Protein AF-A0A0C3JE83-F1 (afdb_monomer_lite)

Secondary structure (DSSP, 8-state):
-TTPPPPPPPP-TTTTS--TTSTTS--TTTSTT--SPPPHHHH-HHHHHHHHHHHHHHHHHHHHHHHHHHHHHHHHHHHHHHHHHHHHHHHHHHHHHHHHHHT-

Organism: NCBI:txid870435

Radius of gyration: 33.71 Å; chains: 1; bounding box: 67×28×86 Å

Structure (mmCIF, N/CA/C/O backbone):
data_AF-A0A0C3JE83-F1
#
_entry.id   AF-A0A0C3JE83-F1
#
loop_
_atom_site.group_PDB
_atom_site.id
_atom_site.type_symbol
_atom_site.label_atom_id
_atom_site.label_alt_id
_atom_site.label_comp_id
_atom_site.label_asym_id
_atom_site.label_entity_id
_atom_site.label_seq_id
_atom_site.pdbx_PDB_ins_code
_atom_site.Cartn_x
_atom_site.Cartn_y
_atom_site.Cartn_z
_atom_site.occupancy
_atom_site.B_iso_or_equiv
_atom_site.auth_seq_id
_atom_site.auth_comp_id
_atom_site.auth_asym_id
_atom_site.auth_atom_id
_atom_site.pdbx_PDB_model_num
ATOM 1 N N . PRO A 1 1 ? 13.609 14.677 -23.057 1.00 56.22 1 PRO A N 1
ATOM 2 C CA . PRO A 1 1 ? 14.831 13.913 -22.704 1.00 56.22 1 PRO A CA 1
ATOM 3 C C . PRO A 1 1 ? 15.788 13.946 -23.896 1.00 56.22 1 PRO A C 1
ATOM 5 O O . PRO A 1 1 ? 15.345 14.317 -24.981 1.00 56.22 1 PRO A O 1
ATOM 8 N N . GLN A 1 2 ? 17.064 13.597 -23.723 1.00 62.75 2 GLN A N 1
ATOM 9 C CA . GLN A 1 2 ? 17.964 13.453 -24.871 1.00 62.75 2 GLN A CA 1
ATOM 10 C C . GLN A 1 2 ? 17.368 12.419 -25.844 1.00 62.75 2 GLN A C 1
ATOM 12 O O . GLN A 1 2 ? 17.030 11.319 -25.418 1.00 62.75 2 GLN A O 1
ATOM 17 N N . GLY A 1 3 ? 17.153 12.812 -27.105 1.00 66.50 3 GLY A N 1
ATOM 18 C CA . GLY A 1 3 ? 16.511 11.978 -28.133 1.00 66.50 3 GLY A CA 1
ATOM 19 C C . GLY A 1 3 ? 14.980 12.069 -28.227 1.00 66.50 3 GLY A C 1
ATOM 20 O O . GLY A 1 3 ? 14.400 11.396 -29.066 1.00 66.50 3 GLY A O 1
ATOM 21 N N . ALA A 1 4 ? 14.309 12.890 -27.409 1.00 71.75 4 ALA A N 1
ATOM 22 C CA . ALA A 1 4 ? 12.865 13.097 -27.548 1.00 71.75 4 ALA A CA 1
ATOM 23 C C . ALA A 1 4 ? 12.548 14.031 -28.723 1.00 71.75 4 ALA A C 1
ATOM 25 O O . ALA A 1 4 ? 13.031 15.165 -28.753 1.00 71.75 4 ALA A O 1
ATOM 26 N N . ILE A 1 5 ? 11.696 13.569 -29.636 1.00 77.50 5 ILE A N 1
ATOM 27 C CA . ILE A 1 5 ? 11.161 14.348 -30.755 1.00 77.50 5 ILE A CA 1
ATOM 28 C C . ILE A 1 5 ? 9.754 14.813 -30.368 1.00 77.50 5 ILE A C 1
ATOM 30 O O . ILE A 1 5 ? 8.969 14.049 -29.809 1.00 77.50 5 ILE A O 1
ATOM 34 N N . ALA A 1 6 ? 9.453 16.090 -30.597 1.00 82.38 6 ALA A N 1
ATOM 35 C CA . ALA A 1 6 ? 8.121 16.621 -30.331 1.00 82.38 6 ALA A CA 1
ATOM 36 C C . ALA A 1 6 ? 7.126 16.107 -31.395 1.00 82.38 6 ALA A C 1
ATOM 38 O O . ALA A 1 6 ? 7.459 16.178 -32.580 1.00 82.38 6 ALA A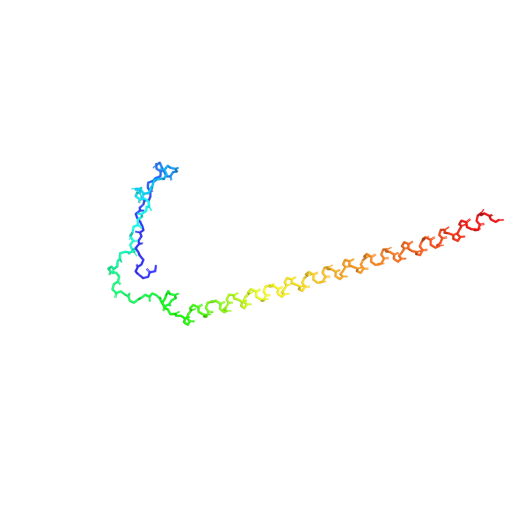 O 1
ATOM 39 N N . PRO A 1 7 ? 5.920 15.642 -31.009 1.00 80.56 7 PRO A N 1
ATOM 40 C CA . PRO A 1 7 ? 4.875 15.274 -31.965 1.00 80.56 7 PRO A CA 1
ATOM 41 C C . PRO A 1 7 ? 4.411 16.472 -32.802 1.00 80.56 7 PRO A C 1
ATOM 43 O O . PRO A 1 7 ? 4.547 17.627 -32.377 1.00 80.56 7 PRO A O 1
ATOM 46 N N . ILE A 1 8 ? 3.802 16.209 -33.959 1.00 84.12 8 ILE A N 1
ATOM 47 C CA . ILE A 1 8 ? 3.146 17.253 -34.753 1.00 84.12 8 ILE A CA 1
ATOM 48 C C . ILE A 1 8 ? 1.907 17.745 -33.999 1.00 84.12 8 ILE A C 1
ATOM 50 O O . ILE A 1 8 ? 1.204 16.997 -33.317 1.00 84.12 8 ILE A O 1
ATOM 54 N N . LEU A 1 9 ? 1.640 19.044 -34.125 1.00 85.31 9 LEU A N 1
ATOM 55 C CA . LEU A 1 9 ? 0.498 19.686 -33.494 1.00 85.31 9 LEU A CA 1
ATOM 56 C C . LEU A 1 9 ? -0.820 19.069 -33.993 1.00 85.31 9 LEU A C 1
ATOM 58 O O . LEU A 1 9 ? -1.124 19.122 -35.182 1.00 85.31 9 LEU A O 1
ATOM 62 N N . ILE A 1 10 ? -1.623 18.540 -33.070 1.00 82.19 10 ILE A N 1
ATOM 63 C CA . ILE A 1 10 ? -2.927 17.951 -33.386 1.00 82.19 10 ILE A CA 1
ATOM 64 C C . ILE A 1 10 ? -3.913 19.045 -33.812 1.00 82.19 10 ILE A C 1
ATOM 66 O O . ILE A 1 10 ? -4.118 20.034 -33.095 1.00 82.19 10 ILE A O 1
ATOM 70 N N . GLN A 1 11 ? -4.561 18.847 -34.960 1.00 82.00 11 GLN A N 1
ATOM 71 C CA . GLN A 1 11 ? -5.667 19.695 -35.391 1.00 82.00 11 GLN A CA 1
ATOM 72 C C . GLN A 1 11 ? -6.886 19.465 -34.490 1.00 82.00 11 GLN A C 1
ATOM 74 O O . GLN A 1 11 ? -7.260 18.339 -34.176 1.00 82.00 11 GLN A O 1
ATOM 79 N N . ARG A 1 12 ? -7.492 20.556 -34.013 1.00 80.75 12 ARG A N 1
ATOM 80 C CA . ARG A 1 12 ? -8.614 20.491 -33.058 1.00 80.75 12 ARG A CA 1
ATOM 81 C C . ARG A 1 12 ? -9.960 20.273 -33.742 1.00 80.75 12 ARG A C 1
ATOM 83 O O . ARG A 1 12 ? -10.906 19.814 -33.103 1.00 80.75 12 ARG A O 1
ATOM 90 N N . ASP A 1 13 ? -10.043 20.615 -35.021 1.00 81.44 13 ASP A N 1
ATOM 91 C CA . ASP A 1 13 ? -11.246 20.445 -35.819 1.00 81.44 13 ASP A CA 1
ATOM 92 C C . ASP A 1 13 ? -11.458 18.956 -36.090 1.00 81.44 13 ASP A C 1
ATOM 94 O O . ASP A 1 13 ? -10.578 18.282 -36.606 1.00 81.44 13 ASP A O 1
ATOM 98 N N . GLY A 1 14 ? -12.616 18.419 -35.701 1.00 75.50 14 GLY A N 1
ATOM 99 C CA . GLY A 1 14 ? -12.918 17.003 -35.931 1.00 75.50 14 GLY A CA 1
ATOM 100 C C . GLY A 1 14 ? -12.223 16.015 -34.988 1.00 75.50 14 GLY A C 1
ATOM 101 O O . GLY A 1 14 ? -12.467 14.829 -35.134 1.00 75.50 14 GLY A O 1
ATOM 102 N N . LEU A 1 15 ? -11.487 16.466 -33.961 1.00 76.00 15 LEU A N 1
ATOM 103 C CA . LEU A 1 15 ? -10.764 15.606 -33.000 1.00 76.00 15 LEU A CA 1
ATOM 104 C C . LEU A 1 15 ? -11.627 14.514 -32.332 1.00 76.00 15 LEU A C 1
ATOM 106 O O . LEU A 1 15 ? -11.124 13.488 -31.898 1.00 76.00 15 LEU A O 1
ATOM 110 N N . PHE A 1 16 ? -12.939 14.729 -32.224 1.00 78.75 16 PHE A N 1
ATOM 111 C CA . PHE A 1 16 ? -13.877 13.756 -31.649 1.00 78.75 16 PHE A CA 1
ATOM 112 C C . PHE A 1 16 ? -14.579 12.876 -32.695 1.00 78.75 16 PHE A C 1
ATOM 114 O O . PHE A 1 16 ? -15.455 12.087 -32.345 1.00 78.75 16 PHE A O 1
ATOM 121 N N . LYS A 1 17 ? -14.224 13.021 -33.973 1.00 81.31 17 LYS A N 1
ATOM 122 C CA .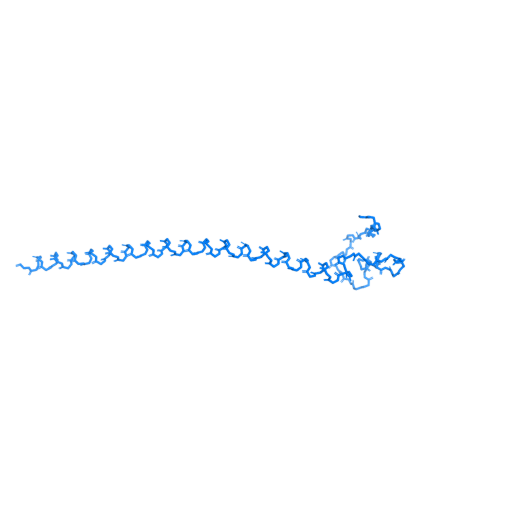 LYS A 1 17 ? -14.665 12.192 -35.103 1.00 81.31 17 LYS A CA 1
ATOM 123 C C . LYS A 1 17 ? -13.504 11.319 -35.588 1.00 81.31 17 LYS A C 1
ATOM 125 O O . LYS A 1 17 ? -13.264 11.239 -36.782 1.00 81.31 17 LYS A O 1
ATOM 130 N N . LEU A 1 18 ? -12.797 10.739 -34.625 1.00 75.81 18 LEU A N 1
ATOM 131 C CA . LEU A 1 18 ? -11.541 10.033 -34.821 1.00 75.81 18 LEU A CA 1
ATOM 132 C C . LEU A 1 18 ? -11.714 8.818 -35.744 1.00 75.81 18 LEU A C 1
ATOM 134 O O . LEU A 1 18 ? -12.512 7.929 -35.429 1.00 75.81 18 LEU A O 1
ATOM 138 N N . ASP A 1 19 ? -10.948 8.775 -36.827 1.00 80.19 19 ASP A N 1
ATOM 139 C CA . ASP A 1 19 ? -10.748 7.608 -37.688 1.00 80.19 19 ASP A CA 1
ATOM 140 C C . ASP A 1 19 ? -9.337 7.020 -37.484 1.00 80.19 19 ASP A C 1
ATOM 142 O O . ASP A 1 19 ? -8.452 7.647 -36.895 1.00 80.19 19 ASP A O 1
ATOM 146 N N . VAL A 1 20 ? -9.119 5.782 -37.928 1.00 76.75 20 VAL A N 1
ATOM 147 C CA . VAL A 1 20 ? -7.805 5.11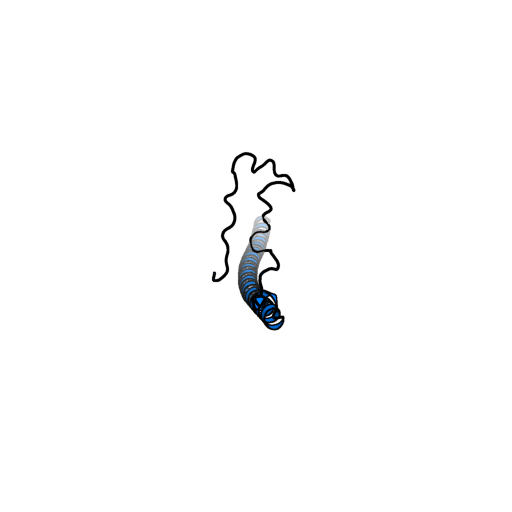4 -37.877 1.00 76.75 20 VAL A CA 1
ATOM 148 C C . VAL A 1 20 ? -6.798 5.726 -38.852 1.00 76.75 20 VAL A C 1
ATOM 150 O O . VAL A 1 20 ? -5.600 5.631 -38.612 1.00 76.75 20 VAL A O 1
ATOM 153 N N . ASP A 1 21 ? -7.288 6.389 -39.898 1.00 79.06 21 ASP A N 1
ATOM 154 C CA . ASP A 1 21 ? -6.476 7.081 -40.902 1.00 79.06 21 ASP A CA 1
ATOM 155 C C . ASP A 1 21 ? -6.176 8.549 -40.522 1.00 79.06 21 ASP A C 1
ATOM 157 O O . ASP A 1 21 ? -5.533 9.263 -41.291 1.00 79.06 21 ASP A O 1
ATOM 161 N N . ASP A 1 22 ? -6.640 9.028 -39.359 1.00 80.06 22 ASP A N 1
ATOM 162 C CA . ASP A 1 22 ? -6.414 10.412 -38.934 1.00 80.06 22 ASP A CA 1
ATOM 163 C C . ASP A 1 22 ? -4.957 10.663 -38.510 1.00 80.06 22 ASP A C 1
ATOM 165 O O . ASP A 1 22 ? -4.362 9.893 -37.752 1.00 80.06 22 ASP A O 1
ATOM 169 N N . ASP A 1 23 ? -4.438 11.844 -38.869 1.00 73.94 23 ASP A N 1
ATOM 170 C CA . ASP A 1 23 ? -3.076 12.345 -38.588 1.00 73.94 23 ASP A CA 1
ATOM 171 C C . ASP A 1 23 ? -2.702 12.440 -37.091 1.00 73.94 23 ASP A C 1
ATOM 173 O O . ASP A 1 23 ? -1.623 12.914 -36.729 1.00 73.94 23 ASP A O 1
ATOM 177 N N . ILE A 1 24 ? -3.600 12.054 -36.188 1.00 76.12 24 ILE A N 1
ATOM 178 C CA . ILE A 1 24 ? -3.336 11.929 -34.752 1.00 76.12 24 ILE A CA 1
ATOM 179 C C . ILE A 1 24 ? -2.570 10.643 -34.407 1.00 76.12 24 ILE A C 1
ATOM 181 O O . ILE A 1 24 ? -1.907 10.596 -33.368 1.00 76.12 24 ILE A O 1
ATOM 185 N N . TRP A 1 25 ? -2.627 9.626 -35.272 1.00 81.25 25 TRP A N 1
ATOM 186 C CA . TRP A 1 25 ? -1.874 8.379 -35.155 1.00 81.25 25 TRP A CA 1
ATOM 187 C C . TRP A 1 25 ? -0.494 8.548 -35.799 1.00 81.25 25 TRP A C 1
ATOM 189 O O . TRP A 1 25 ? -0.244 8.117 -36.918 1.00 81.25 25 TRP A O 1
ATOM 199 N N . GLN A 1 26 ? 0.398 9.254 -35.104 1.00 75.69 26 GLN A N 1
ATOM 200 C CA . GLN A 1 26 ? 1.734 9.575 -35.610 1.00 75.69 26 GLN A CA 1
ATOM 201 C C . GLN A 1 26 ? 2.769 8.549 -35.151 1.00 75.69 26 GLN A C 1
ATOM 203 O O . GLN A 1 26 ? 2.958 8.359 -33.950 1.00 75.69 26 GLN A O 1
ATOM 208 N N . ASP A 1 27 ? 3.530 8.006 -36.102 1.00 71.50 27 ASP A N 1
ATOM 209 C CA . ASP A 1 27 ? 4.680 7.126 -35.845 1.00 71.50 27 ASP A CA 1
ATOM 210 C C . ASP A 1 27 ? 5.981 7.895 -35.532 1.00 71.50 27 ASP A C 1
ATOM 212 O O . ASP A 1 27 ? 7.081 7.343 -35.535 1.00 71.50 27 ASP A O 1
ATOM 216 N N . ILE A 1 28 ? 5.882 9.196 -35.244 1.00 72.31 28 ILE A N 1
ATOM 217 C CA . ILE A 1 28 ? 7.039 10.072 -35.031 1.00 72.31 28 ILE A CA 1
ATOM 218 C C . ILE A 1 28 ? 7.824 9.612 -33.805 1.00 72.31 28 ILE A C 1
ATOM 220 O O . ILE A 1 28 ? 7.326 9.629 -32.678 1.00 72.31 28 ILE A O 1
ATOM 224 N N . GLY A 1 29 ? 9.086 9.243 -34.026 1.00 67.06 29 GLY A N 1
ATOM 225 C CA . GLY A 1 29 ? 9.955 8.696 -32.983 1.00 67.06 29 GLY A CA 1
ATOM 226 C C . GLY A 1 29 ? 9.699 7.221 -32.648 1.00 67.06 29 GLY A C 1
ATOM 227 O O . GLY A 1 29 ? 10.310 6.722 -31.704 1.00 67.06 29 GLY A O 1
ATOM 228 N N . LEU A 1 30 ? 8.827 6.539 -33.403 1.00 67.56 30 LEU A N 1
ATOM 229 C CA . LEU A 1 30 ? 8.663 5.077 -33.419 1.00 67.56 30 LEU A CA 1
ATOM 230 C C . LEU A 1 30 ? 9.387 4.417 -34.606 1.00 67.56 30 LEU A C 1
ATOM 232 O O . LEU A 1 30 ? 9.393 3.194 -34.720 1.00 67.56 30 LEU A O 1
ATOM 236 N N . GLU A 1 31 ? 9.992 5.218 -35.483 1.00 70.75 31 GLU A N 1
ATOM 237 C CA . GLU A 1 31 ? 10.828 4.766 -36.595 1.00 70.75 31 GLU A CA 1
ATOM 238 C C . GLU A 1 31 ? 12.040 3.970 -36.072 1.00 70.75 31 GLU A C 1
ATOM 240 O O . GLU A 1 31 ? 12.745 4.404 -35.156 1.00 70.75 31 GLU A O 1
ATOM 245 N N . ASP A 1 32 ? 12.314 2.813 -36.686 1.00 60.22 32 ASP A N 1
ATOM 246 C CA . ASP A 1 32 ? 13.409 1.890 -36.319 1.00 60.22 32 ASP A CA 1
ATOM 247 C C . ASP A 1 32 ? 14.814 2.463 -36.632 1.00 60.22 32 ASP A C 1
ATOM 249 O O . ASP A 1 32 ? 15.845 1.836 -36.392 1.00 60.22 32 ASP A O 1
ATOM 253 N N . ASP A 1 33 ? 14.868 3.705 -37.126 1.00 59.84 33 ASP A N 1
ATOM 254 C CA . ASP A 1 33 ? 16.081 4.487 -37.382 1.00 59.84 33 ASP A CA 1
ATOM 255 C C . ASP A 1 33 ? 16.813 4.885 -36.084 1.00 59.84 33 ASP A C 1
ATOM 257 O O . ASP A 1 33 ? 17.896 5.484 -36.111 1.00 59.84 33 ASP A O 1
ATOM 261 N N . PHE A 1 34 ? 16.258 4.536 -34.919 1.00 59.06 34 PHE A N 1
ATOM 262 C CA . PHE A 1 34 ? 16.929 4.646 -33.632 1.00 59.06 34 PHE A CA 1
ATOM 263 C C . PHE A 1 34 ? 18.067 3.612 -33.530 1.00 59.06 34 PHE A C 1
ATOM 265 O O . PHE A 1 34 ? 17.949 2.559 -32.914 1.00 59.06 34 PHE A O 1
ATOM 272 N N . VAL A 1 35 ? 19.249 3.958 -34.053 1.00 56.62 35 VAL A N 1
ATOM 273 C CA . VAL A 1 35 ? 20.513 3.186 -33.928 1.00 56.62 35 VAL A CA 1
ATOM 274 C C . VAL A 1 35 ? 21.045 3.139 -32.471 1.00 56.62 35 VAL A C 1
ATOM 276 O O . VAL A 1 35 ? 22.199 2.801 -32.207 1.00 56.62 35 VAL A O 1
ATOM 279 N N . GLY A 1 36 ? 20.231 3.528 -31.488 1.00 65.88 36 GLY A N 1
ATOM 280 C CA . GLY A 1 36 ? 20.577 3.539 -30.072 1.00 65.88 36 GLY A CA 1
ATOM 281 C C . GLY A 1 36 ? 20.133 2.256 -29.379 1.00 65.88 36 GLY A C 1
ATOM 282 O O . GLY A 1 36 ? 19.027 1.776 -29.602 1.00 65.88 36 GLY A O 1
ATOM 283 N N . PHE A 1 37 ? 20.973 1.723 -28.488 1.00 67.38 37 PHE A N 1
ATOM 284 C CA . PHE A 1 37 ? 20.552 0.655 -27.581 1.00 67.38 37 PHE A CA 1
ATOM 285 C C . PHE A 1 37 ? 19.259 1.065 -26.854 1.00 67.38 37 PHE A C 1
ATOM 287 O O . PHE A 1 37 ? 19.160 2.218 -26.414 1.00 67.38 37 PHE A O 1
ATOM 294 N N . PRO A 1 38 ? 18.284 0.152 -26.704 1.00 71.75 38 PRO A N 1
ATOM 295 C CA . PRO A 1 38 ? 17.045 0.453 -26.000 1.00 71.75 38 PRO A CA 1
ATOM 296 C C . PRO A 1 38 ? 17.340 0.971 -24.589 1.00 71.75 38 PRO A C 1
ATOM 298 O O . PRO A 1 38 ? 18.319 0.571 -23.951 1.00 71.75 38 PRO A O 1
ATOM 301 N N . LEU A 1 39 ? 16.488 1.879 -24.096 1.00 77.00 39 LEU A N 1
ATOM 302 C CA . LEU A 1 39 ? 16.616 2.401 -22.735 1.00 77.00 39 LEU A CA 1
ATOM 303 C C . LEU A 1 39 ? 16.663 1.229 -21.746 1.00 77.00 39 LEU A C 1
ATOM 305 O O . LEU A 1 39 ? 15.927 0.258 -21.883 1.00 77.00 39 LEU A O 1
ATOM 309 N N . VAL A 1 40 ? 17.516 1.321 -20.726 1.00 79.44 40 VAL A N 1
ATOM 310 C CA . VAL A 1 40 ? 17.782 0.192 -19.815 1.00 79.44 40 VAL A CA 1
ATOM 311 C C . VAL A 1 40 ? 16.504 -0.300 -19.124 1.00 79.44 40 VAL A C 1
ATOM 313 O O . VAL A 1 40 ? 16.313 -1.496 -18.963 1.00 79.44 40 VAL A O 1
ATOM 316 N N . TRP A 1 41 ? 15.579 0.602 -18.785 1.00 81.38 41 TRP A N 1
ATOM 317 C CA . TRP A 1 41 ? 14.287 0.226 -18.200 1.00 81.38 41 TRP A CA 1
ATOM 318 C C . TRP A 1 41 ? 13.343 -0.502 -19.161 1.00 81.38 41 TRP A C 1
ATOM 320 O O . TRP A 1 41 ? 12.341 -1.010 -18.684 1.00 81.38 41 TRP A O 1
ATOM 330 N N . LEU A 1 42 ? 13.628 -0.500 -20.468 1.00 79.19 42 LEU A N 1
ATOM 331 C CA . LEU A 1 42 ? 12.845 -1.153 -21.520 1.00 79.19 42 LEU A CA 1
ATOM 332 C C . LEU A 1 42 ? 13.433 -2.519 -21.914 1.00 79.19 42 LEU A C 1
ATOM 334 O O . LEU A 1 42 ? 12.706 -3.383 -22.395 1.00 79.19 42 LEU A O 1
ATOM 338 N N . ALA A 1 43 ? 14.744 -2.712 -21.742 1.00 80.75 43 ALA A N 1
ATOM 339 C CA . ALA A 1 43 ? 15.455 -3.884 -22.260 1.00 80.75 43 ALA A CA 1
ATOM 340 C C . ALA A 1 43 ? 16.229 -4.702 -21.216 1.00 80.75 43 ALA A C 1
ATOM 342 O O . ALA A 1 43 ? 16.614 -5.833 -21.510 1.00 80.75 43 ALA A O 1
ATOM 343 N N . ASP A 1 44 ? 16.476 -4.171 -20.016 1.00 89.94 44 ASP A N 1
ATOM 344 C CA . ASP A 1 44 ? 17.163 -4.904 -18.951 1.00 89.94 44 ASP A CA 1
ATOM 345 C C . ASP A 1 44 ? 16.152 -5.564 -18.006 1.00 89.94 44 ASP A C 1
ATOM 347 O O . ASP A 1 44 ? 15.487 -4.916 -17.192 1.00 89.94 44 ASP A O 1
ATOM 351 N N . GLU A 1 45 ? 16.094 -6.893 -18.064 1.00 94.31 45 GLU A N 1
ATOM 352 C CA . GLU A 1 45 ? 15.224 -7.700 -17.211 1.00 94.31 45 GLU A CA 1
ATOM 353 C C . GLU A 1 45 ? 15.509 -7.503 -15.715 1.00 94.31 45 GLU A C 1
ATOM 355 O O . GLU A 1 45 ? 14.600 -7.554 -14.886 1.00 94.31 45 GLU A O 1
ATOM 360 N N . ARG A 1 46 ? 16.757 -7.210 -15.331 1.00 95.00 46 ARG A N 1
ATOM 361 C CA . ARG A 1 46 ? 17.093 -6.914 -13.931 1.00 95.00 46 ARG A CA 1
ATOM 362 C C . ARG A 1 46 ? 16.466 -5.603 -13.484 1.00 95.00 46 ARG A C 1
ATOM 364 O O . ARG A 1 46 ? 16.036 -5.502 -12.336 1.00 95.00 46 ARG A O 1
ATOM 371 N N . VAL A 1 47 ? 16.386 -4.617 -14.377 1.00 93.75 47 VAL A N 1
ATOM 372 C CA . VAL A 1 47 ? 15.707 -3.351 -14.091 1.00 93.75 47 VAL A CA 1
ATOM 373 C C . VAL A 1 47 ? 14.200 -3.566 -13.983 1.00 93.75 47 VAL A C 1
ATOM 375 O O . VAL A 1 47 ? 13.604 -3.076 -13.024 1.00 93.75 47 VAL A O 1
ATOM 378 N N . HIS A 1 48 ? 13.589 -4.367 -14.860 1.00 93.38 48 HIS A N 1
ATOM 379 C CA . HIS A 1 48 ? 12.173 -4.741 -14.733 1.00 93.38 48 HIS A CA 1
ATOM 380 C C . HIS A 1 48 ? 11.868 -5.419 -13.393 1.00 93.38 48 HIS A C 1
ATOM 382 O O . HIS A 1 48 ? 10.933 -5.027 -12.686 1.00 93.38 48 HIS A O 1
ATOM 388 N N . LEU A 1 49 ? 12.676 -6.416 -13.020 1.00 96.44 49 LEU A N 1
ATOM 389 C CA . LEU A 1 49 ? 12.543 -7.127 -11.751 1.00 96.44 49 LEU A CA 1
ATOM 390 C C . LEU A 1 49 ? 12.727 -6.179 -10.564 1.00 96.44 49 LEU A C 1
ATOM 392 O O . LEU A 1 49 ? 11.946 -6.236 -9.614 1.00 96.44 49 LEU A O 1
ATOM 396 N N . GLY A 1 50 ? 13.704 -5.272 -10.631 1.00 97.12 50 GLY A N 1
ATOM 397 C CA . GLY A 1 50 ? 13.936 -4.256 -9.606 1.00 97.12 50 GLY A CA 1
ATOM 398 C C . GLY A 1 50 ? 12.738 -3.323 -9.423 1.00 97.12 50 GLY A C 1
ATOM 399 O O . GLY A 1 50 ? 12.284 -3.129 -8.295 1.00 97.12 50 GLY A O 1
ATOM 400 N N . ILE A 1 51 ? 12.178 -2.803 -10.521 1.00 95.94 51 ILE A N 1
ATOM 401 C CA . ILE A 1 51 ? 10.981 -1.946 -10.495 1.00 95.94 51 ILE A CA 1
ATOM 402 C C . ILE A 1 51 ? 9.803 -2.701 -9.876 1.00 95.94 51 ILE A C 1
ATOM 404 O O . ILE A 1 51 ? 9.165 -2.190 -8.956 1.00 95.94 51 ILE A O 1
ATOM 408 N N . ARG A 1 52 ? 9.535 -3.932 -10.332 1.00 96.69 52 ARG A N 1
ATOM 409 C CA . ARG A 1 52 ? 8.438 -4.754 -9.803 1.00 96.69 52 ARG A CA 1
ATOM 410 C C . ARG A 1 52 ? 8.604 -5.014 -8.307 1.00 96.69 52 ARG A C 1
ATOM 412 O O . ARG A 1 52 ? 7.656 -4.809 -7.557 1.00 96.69 52 ARG A O 1
ATOM 419 N N . SER A 1 53 ? 9.810 -5.385 -7.882 1.00 98.00 53 SER A N 1
ATOM 420 C CA . SER A 1 53 ? 10.125 -5.666 -6.476 1.00 98.00 53 SER A CA 1
ATOM 421 C C . SER A 1 53 ? 9.928 -4.432 -5.593 1.00 98.00 53 SER A C 1
ATOM 423 O O . SER A 1 53 ? 9.362 -4.529 -4.506 1.00 98.00 53 SER A O 1
ATOM 425 N N . LEU A 1 54 ? 10.353 -3.254 -6.063 1.00 98.31 54 LEU A N 1
ATOM 426 C CA . LEU A 1 54 ? 10.172 -1.998 -5.333 1.00 98.31 54 LEU A CA 1
ATOM 427 C C . LEU A 1 54 ? 8.690 -1.627 -5.198 1.00 98.31 54 LEU A C 1
ATOM 429 O O . LEU A 1 54 ? 8.257 -1.216 -4.122 1.00 98.31 54 LEU A O 1
ATOM 433 N N . LEU A 1 55 ? 7.914 -1.770 -6.275 1.00 98.31 55 LEU A N 1
ATOM 434 C CA . LEU A 1 55 ? 6.476 -1.496 -6.262 1.00 98.31 55 LEU A CA 1
ATOM 435 C C . LEU A 1 55 ? 5.723 -2.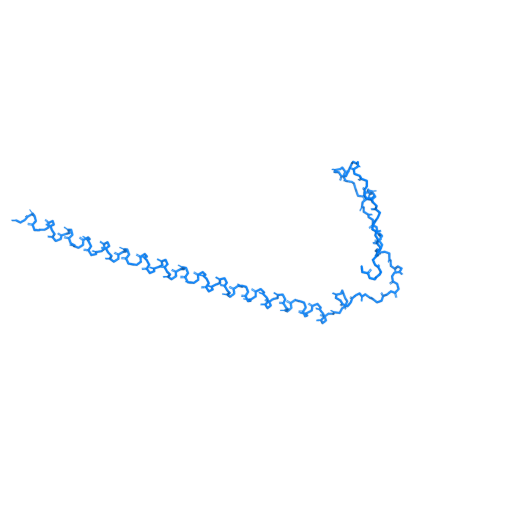462 -5.343 1.00 98.31 55 LEU A C 1
ATOM 437 O O . LEU A 1 55 ? 4.840 -2.036 -4.601 1.00 98.31 55 LEU A O 1
ATOM 441 N N . GLU A 1 56 ? 6.091 -3.742 -5.356 1.00 98.62 56 GLU A N 1
ATOM 442 C CA . GLU A 1 56 ? 5.507 -4.751 -4.475 1.00 98.62 56 GLU A CA 1
ATOM 443 C C . GLU A 1 56 ? 5.809 -4.452 -3.005 1.00 98.62 56 GLU A C 1
ATOM 445 O O . GLU A 1 56 ? 4.885 -4.408 -2.195 1.00 98.62 56 GLU A O 1
ATOM 450 N N . LEU A 1 57 ? 7.060 -4.114 -2.674 1.00 98.62 57 LEU A N 1
ATOM 451 C CA . LEU A 1 57 ? 7.431 -3.681 -1.326 1.00 98.62 57 LEU A CA 1
ATOM 452 C C . LEU A 1 57 ? 6.605 -2.469 -0.873 1.00 98.62 57 LEU A C 1
ATOM 454 O O . LEU A 1 57 ? 6.044 -2.475 0.221 1.00 98.62 57 LEU A O 1
ATOM 458 N N . LYS A 1 58 ? 6.488 -1.441 -1.722 1.00 98.69 58 LYS A N 1
ATOM 459 C CA . LYS A 1 58 ? 5.708 -0.231 -1.411 1.00 98.69 58 LYS A CA 1
ATOM 460 C C . LYS A 1 58 ? 4.234 -0.542 -1.174 1.00 98.69 58 LYS A C 1
ATOM 462 O O . LYS A 1 58 ? 3.638 0.001 -0.246 1.00 98.69 58 LYS A O 1
ATOM 467 N N . ARG A 1 59 ? 3.663 -1.444 -1.972 1.00 98.62 59 ARG A N 1
ATOM 468 C CA . ARG A 1 59 ? 2.288 -1.914 -1.801 1.00 98.62 59 ARG A CA 1
ATOM 469 C C . ARG A 1 59 ? 2.112 -2.685 -0.492 1.0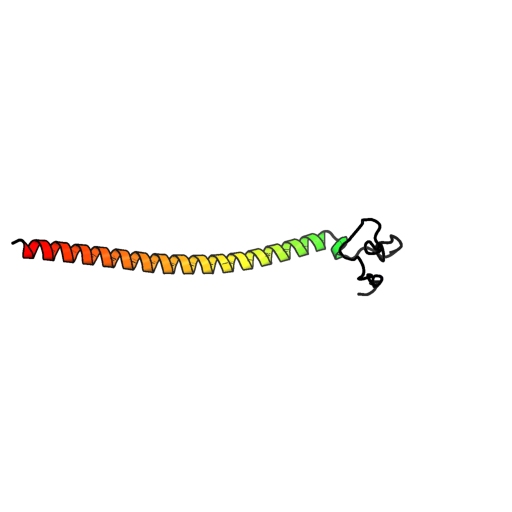0 98.62 59 ARG A C 1
ATOM 471 O O . ARG A 1 59 ? 1.116 -2.478 0.190 1.00 98.62 59 ARG A O 1
ATOM 478 N N . CYS A 1 60 ? 3.068 -3.533 -0.118 1.00 98.75 60 CYS A N 1
ATOM 479 C CA . CYS A 1 60 ? 3.046 -4.231 1.168 1.00 98.75 60 CYS A CA 1
ATOM 480 C C . CYS A 1 60 ? 3.088 -3.251 2.351 1.00 98.75 60 CYS A C 1
ATOM 482 O O . CYS A 1 60 ? 2.290 -3.391 3.273 1.00 98.75 60 CYS A O 1
ATOM 484 N N . GLU A 1 61 ? 3.955 -2.232 2.307 1.00 98.69 61 GLU A N 1
ATOM 485 C CA . GLU A 1 61 ? 4.026 -1.180 3.338 1.00 98.69 61 GLU A CA 1
ATOM 486 C C . GLU A 1 61 ? 2.711 -0.387 3.457 1.00 98.69 61 GLU A C 1
ATOM 488 O O . GLU A 1 61 ? 2.307 0.031 4.546 1.00 98.69 61 GLU A O 1
ATOM 493 N N . GLU A 1 62 ? 2.047 -0.128 2.329 1.00 98.62 62 GLU A N 1
ATOM 494 C CA . GLU A 1 62 ? 0.739 0.521 2.300 1.00 98.62 62 GLU A CA 1
ATOM 495 C C . GLU A 1 62 ? -0.352 -0.353 2.917 1.00 98.62 62 GLU A C 1
ATOM 497 O O . GLU A 1 62 ? -1.077 0.109 3.804 1.00 98.62 62 GLU A O 1
ATOM 502 N N . GLU A 1 63 ? -0.437 -1.610 2.487 1.00 98.62 63 GLU A N 1
ATOM 503 C CA . GLU A 1 63 ? -1.446 -2.553 2.959 1.00 98.62 63 GLU A CA 1
ATOM 504 C C . GLU A 1 63 ? -1.281 -2.839 4.454 1.00 98.62 63 GLU A C 1
ATOM 506 O O . GLU A 1 63 ? -2.262 -2.827 5.193 1.00 98.62 63 GLU A O 1
ATOM 511 N N . GLU A 1 64 ? -0.050 -2.994 4.948 1.00 98.81 64 GLU A N 1
ATOM 512 C CA . GLU A 1 64 ? 0.204 -3.150 6.382 1.00 98.81 64 GLU A CA 1
ATOM 513 C C . GLU A 1 64 ? -0.341 -1.955 7.175 1.00 98.81 64 GLU A C 1
ATOM 515 O O . GLU A 1 64 ? -1.070 -2.127 8.157 1.00 98.81 64 GLU A O 1
ATOM 520 N N . ARG A 1 65 ? -0.055 -0.726 6.729 1.00 98.69 65 ARG A N 1
ATOM 521 C CA . ARG A 1 65 ? -0.558 0.491 7.382 1.00 98.69 65 ARG A CA 1
ATOM 522 C C . ARG A 1 65 ? -2.084 0.534 7.392 1.00 98.69 65 ARG A C 1
ATOM 524 O O . ARG A 1 65 ? -2.677 0.904 8.409 1.00 98.69 65 ARG A O 1
ATOM 531 N N . ARG A 1 66 ? -2.712 0.154 6.280 1.00 98.69 66 ARG A N 1
ATOM 532 C CA . ARG A 1 66 ? -4.168 0.081 6.156 1.00 98.69 66 ARG A CA 1
ATOM 533 C C . ARG A 1 66 ? -4.757 -0.948 7.122 1.00 98.69 66 ARG A C 1
ATOM 535 O O . ARG A 1 66 ? -5.657 -0.605 7.885 1.00 98.69 66 ARG A O 1
ATOM 542 N N . LEU A 1 67 ? -4.205 -2.159 7.163 1.00 98.75 67 LEU A N 1
ATOM 543 C CA . LEU A 1 67 ? -4.643 -3.230 8.061 1.00 98.75 67 LEU A CA 1
ATOM 544 C C . LEU A 1 67 ? -4.499 -2.846 9.538 1.00 98.75 67 LEU A C 1
ATOM 546 O O . LEU A 1 67 ? -5.376 -3.145 10.348 1.00 98.75 67 LEU A O 1
ATOM 550 N N . LEU A 1 68 ? -3.419 -2.151 9.909 1.00 98.81 68 LEU A N 1
ATOM 551 C CA . LEU A 1 68 ? -3.235 -1.637 11.270 1.00 98.81 68 LEU A CA 1
ATOM 552 C C . LEU A 1 68 ? -4.339 -0.649 11.661 1.00 98.81 68 LEU A C 1
ATOM 554 O O . LEU A 1 68 ? -4.833 -0.699 12.792 1.00 98.81 68 LEU A O 1
ATOM 558 N N . TYR A 1 69 ? -4.724 0.230 10.735 1.00 98.69 69 TYR A N 1
ATOM 559 C CA . TYR A 1 69 ? -5.804 1.185 10.945 1.00 98.69 69 TYR A CA 1
ATOM 560 C C . TYR A 1 69 ? -7.159 0.480 11.064 1.00 98.69 69 TYR A C 1
ATOM 562 O O . TYR A 1 69 ? -7.851 0.665 12.063 1.00 98.69 69 TYR A O 1
ATOM 570 N N . GLU A 1 70 ? -7.494 -0.397 10.115 1.00 98.62 70 GLU A N 1
ATOM 571 C CA . GLU A 1 70 ? -8.747 -1.161 10.126 1.00 98.62 70 GLU A CA 1
ATOM 572 C C . GLU A 1 70 ? -8.885 -2.003 11.402 1.00 98.62 70 GLU A C 1
ATOM 574 O O . GLU A 1 70 ? -9.927 -1.966 12.060 1.00 98.62 70 GLU A O 1
ATOM 579 N N . ARG A 1 71 ? -7.811 -2.689 11.822 1.00 98.69 71 ARG A N 1
ATOM 580 C CA . ARG A 1 71 ? -7.776 -3.439 13.085 1.00 98.69 71 ARG A CA 1
ATOM 581 C C . ARG A 1 71 ? -8.090 -2.540 14.275 1.00 98.69 71 ARG A C 1
ATOM 583 O O . ARG A 1 71 ? -8.893 -2.920 15.125 1.00 98.69 71 ARG A O 1
ATOM 590 N N . LYS A 1 72 ? -7.447 -1.373 14.361 1.00 98.62 72 LYS A N 1
ATOM 591 C CA . LYS A 1 72 ? -7.667 -0.428 15.461 1.00 98.62 72 LYS A CA 1
ATOM 592 C C . LYS A 1 72 ? -9.133 0.007 15.509 1.00 98.62 72 LYS A C 1
ATOM 594 O O . LYS A 1 72 ? -9.756 -0.112 16.561 1.00 98.62 72 LYS A O 1
ATOM 599 N N . THR A 1 73 ? -9.688 0.430 14.376 1.00 98.56 73 THR A N 1
ATOM 600 C CA . THR A 1 73 ? -11.087 0.862 14.271 1.00 98.56 73 THR A CA 1
ATOM 601 C C . THR A 1 73 ? -12.060 -0.251 14.662 1.00 98.56 73 THR A C 1
ATOM 603 O O . THR A 1 73 ? -12.986 -0.012 15.435 1.00 98.56 73 THR A O 1
ATOM 606 N N . LEU A 1 74 ? -11.831 -1.483 14.196 1.00 98.62 74 LEU A N 1
ATOM 607 C CA . LEU A 1 74 ? -12.652 -2.646 14.550 1.00 98.62 74 LEU A CA 1
ATOM 608 C C . LEU A 1 74 ? -12.613 -2.954 16.049 1.00 98.62 74 LEU A C 1
ATOM 610 O O . LEU A 1 74 ? -13.652 -3.227 16.646 1.00 98.62 74 LEU A O 1
ATOM 614 N N . MET A 1 75 ? -11.433 -2.900 16.667 1.00 98.62 75 MET A N 1
ATOM 615 C CA . MET A 1 75 ? -11.283 -3.143 18.105 1.00 98.62 75 MET A CA 1
ATOM 616 C C . MET A 1 75 ? -11.961 -2.058 18.947 1.00 98.62 75 MET A C 1
ATOM 618 O O . MET A 1 75 ? -12.593 -2.376 19.958 1.00 98.62 75 MET A O 1
ATOM 622 N N . GLU A 1 76 ? -11.842 -0.793 18.542 1.00 98.56 76 GLU A N 1
ATOM 623 C CA . GLU A 1 76 ? -12.521 0.334 19.189 1.00 98.56 76 GLU A CA 1
ATOM 624 C C . GLU A 1 76 ? -14.042 0.172 19.102 1.00 98.56 76 GLU A C 1
ATOM 626 O O . GLU A 1 76 ? -14.716 0.194 20.135 1.00 98.56 76 GLU A O 1
ATOM 631 N N . TRP A 1 77 ? -14.563 -0.100 17.902 1.00 98.44 77 TRP A N 1
ATOM 632 C CA . TRP A 1 77 ? -15.987 -0.337 17.677 1.00 98.44 77 TRP A CA 1
ATOM 633 C C . TRP A 1 77 ? -16.514 -1.529 18.486 1.00 98.44 77 TRP A C 1
ATOM 635 O O . TRP A 1 77 ? -17.492 -1.395 19.219 1.00 98.44 77 TRP A O 1
ATOM 645 N N . HIS A 1 78 ? -15.832 -2.677 18.438 1.00 98.31 78 HIS A N 1
ATOM 646 C CA . HIS A 1 78 ? -16.220 -3.864 19.204 1.00 98.31 78 HIS A CA 1
ATOM 647 C C . HIS A 1 78 ? -16.269 -3.578 20.711 1.00 98.31 78 HIS A C 1
ATOM 649 O O . HIS A 1 78 ? -17.194 -4.000 21.403 1.00 98.31 78 HIS A O 1
ATOM 655 N N . SER A 1 79 ? -15.278 -2.851 21.233 1.00 98.38 79 SER A N 1
ATOM 656 C CA . SER A 1 79 ? -15.217 -2.508 22.658 1.00 98.38 79 SER A CA 1
ATOM 657 C C . SER A 1 79 ? -16.364 -1.588 23.078 1.00 98.38 79 SER A C 1
ATOM 659 O O . SER A 1 79 ? -16.893 -1.720 24.184 1.00 98.38 79 SER A O 1
ATOM 661 N N . GLU A 1 80 ? -16.754 -0.654 22.208 1.00 98.12 80 GLU A N 1
ATOM 662 C CA . GLU A 1 80 ? -17.903 0.217 22.433 1.00 98.12 80 GLU A CA 1
ATOM 663 C C . GLU A 1 80 ? -19.220 -0.566 22.416 1.00 98.12 80 GLU A C 1
ATOM 665 O O . GLU A 1 80 ? -20.006 -0.456 23.360 1.00 98.12 80 GLU A O 1
ATOM 670 N N . GLU A 1 81 ? -19.436 -1.399 21.399 1.00 98.06 81 GLU A N 1
ATOM 671 C CA . GLU A 1 81 ? -20.644 -2.218 21.280 1.00 98.06 81 GLU A CA 1
ATOM 672 C C . GLU A 1 81 ? -20.778 -3.199 22.446 1.00 98.06 81 GLU A C 1
ATOM 674 O O . GLU A 1 81 ? -21.846 -3.310 23.053 1.00 98.06 81 GLU A O 1
ATOM 679 N N . TRP A 1 82 ? -19.677 -3.831 22.855 1.00 97.81 82 TRP A N 1
ATOM 680 C CA . TRP A 1 82 ? -19.668 -4.705 24.024 1.00 97.81 82 TRP A CA 1
ATOM 681 C C . TRP A 1 82 ? -20.078 -3.962 25.301 1.00 97.81 82 TRP A C 1
ATOM 683 O O . TRP A 1 82 ? -20.903 -4.448 26.078 1.00 97.81 82 TRP A O 1
ATOM 693 N N . ARG A 1 83 ? -19.563 -2.743 25.508 1.00 98.00 83 ARG A N 1
ATOM 694 C CA . ARG A 1 83 ? -19.930 -1.907 26.662 1.00 98.00 83 ARG A CA 1
ATOM 695 C C . ARG A 1 83 ? -21.413 -1.526 26.644 1.00 98.00 83 ARG A C 1
ATOM 697 O O . ARG A 1 83 ? -22.050 -1.503 27.702 1.00 98.00 83 ARG A O 1
ATOM 704 N N . ARG A 1 84 ? -21.972 -1.231 25.467 1.00 96.75 84 ARG A N 1
ATOM 705 C CA . ARG A 1 84 ? -23.402 -0.922 25.303 1.00 96.75 84 ARG A CA 1
ATOM 706 C C . ARG A 1 84 ? -24.265 -2.126 25.672 1.00 96.75 84 ARG A C 1
ATOM 708 O O . ARG A 1 84 ? -25.182 -1.979 26.478 1.00 96.75 84 ARG A O 1
ATOM 715 N N . LEU A 1 85 ? -23.924 -3.315 25.172 1.00 96.75 85 LEU A N 1
ATOM 716 C CA . LEU A 1 85 ? -24.626 -4.559 25.503 1.00 96.75 85 LEU A CA 1
ATOM 717 C C . LEU A 1 85 ? -24.587 -4.866 27.002 1.00 96.75 85 LEU A C 1
ATOM 719 O O . LEU A 1 85 ? -25.616 -5.200 27.589 1.00 96.75 85 LEU A O 1
ATOM 723 N N . GLU A 1 86 ? -23.426 -4.702 27.633 1.00 97.00 86 GLU A N 1
ATOM 724 C CA . GLU A 1 86 ? -23.265 -4.908 29.072 1.00 97.00 86 GLU A CA 1
ATOM 725 C C . GLU A 1 86 ? -24.154 -3.951 29.881 1.00 97.00 86 GLU A C 1
ATOM 727 O O . GLU A 1 86 ? -24.849 -4.362 30.811 1.00 97.00 86 GLU A O 1
ATOM 732 N N . THR A 1 87 ? -24.214 -2.684 29.468 1.00 95.62 87 THR A N 1
ATOM 733 C CA . THR A 1 87 ? -25.085 -1.678 30.094 1.00 95.62 87 THR A CA 1
ATOM 734 C C . THR A 1 87 ? -26.562 -2.050 29.940 1.00 95.62 87 THR A C 1
ATOM 736 O O . THR A 1 87 ? -27.300 -2.078 30.926 1.00 95.62 87 THR A O 1
ATOM 739 N N . CYS A 1 88 ? -26.993 -2.420 28.729 1.00 94.62 88 CYS A N 1
ATOM 740 C CA . CYS A 1 88 ? -28.363 -2.866 28.469 1.00 94.62 88 CYS A CA 1
ATOM 741 C C . CYS A 1 88 ? -28.738 -4.106 29.291 1.00 94.62 88 CYS A C 1
ATOM 743 O O . CYS A 1 88 ? -29.851 -4.179 29.813 1.00 94.62 88 CYS A O 1
ATOM 745 N N . ARG A 1 89 ? -27.816 -5.064 29.443 1.00 93.81 89 ARG A N 1
ATOM 746 C CA . ARG A 1 89 ? -28.009 -6.271 30.259 1.00 93.81 89 ARG A CA 1
ATOM 747 C C . ARG A 1 89 ? -28.252 -5.925 31.726 1.00 93.81 89 ARG A C 1
ATOM 749 O O . ARG A 1 89 ? -29.206 -6.422 32.325 1.00 93.81 89 ARG A O 1
ATOM 756 N N . VAL A 1 90 ? -27.411 -5.061 32.295 1.00 94.06 90 VAL A N 1
ATOM 757 C CA . VAL A 1 90 ? -27.542 -4.606 33.686 1.00 94.06 90 VAL A CA 1
ATOM 758 C C . VAL A 1 90 ? -28.864 -3.866 33.898 1.00 94.06 90 VAL A C 1
ATOM 760 O O . VAL A 1 90 ? -29.572 -4.135 34.871 1.00 94.06 90 VAL A O 1
ATOM 763 N N . ASP A 1 91 ? -29.238 -2.970 32.988 1.00 91.62 91 ASP A N 1
ATOM 764 C CA . ASP A 1 91 ? -30.478 -2.201 33.105 1.00 91.62 91 ASP A CA 1
ATOM 765 C C . ASP A 1 91 ? -31.733 -3.061 32.918 1.00 91.62 91 ASP A C 1
ATOM 767 O O . ASP A 1 91 ? -32.723 -2.860 33.627 1.00 91.62 91 ASP A O 1
ATOM 771 N N . ALA A 1 92 ? -31.694 -4.063 32.036 1.00 88.56 92 ALA A N 1
ATOM 772 C CA . ALA A 1 92 ? -32.757 -5.059 31.919 1.00 88.56 92 ALA A CA 1
ATOM 773 C C . ALA A 1 92 ? -32.933 -5.845 33.229 1.00 88.56 92 ALA A C 1
ATOM 775 O O . ALA A 1 92 ? -34.060 -6.015 33.698 1.00 88.56 92 ALA A O 1
ATOM 776 N N . GLY A 1 93 ? -31.826 -6.246 33.867 1.00 85.50 93 GLY A N 1
ATOM 777 C CA . GLY A 1 93 ? -31.845 -6.885 35.184 1.00 85.50 93 GLY A CA 1
ATOM 778 C C . GLY A 1 93 ? -32.469 -5.995 36.264 1.00 85.50 93 GLY A C 1
ATOM 779 O O . GLY A 1 93 ? -33.358 -6.438 36.991 1.00 85.50 93 GLY A O 1
ATOM 780 N N . LYS A 1 94 ? -32.081 -4.714 36.331 1.00 82.56 94 LYS A N 1
ATOM 781 C CA . LYS A 1 94 ? -32.671 -3.745 37.275 1.00 82.56 94 LYS A CA 1
ATOM 782 C C . LYS A 1 94 ? -34.170 -3.555 37.044 1.00 82.56 94 LYS A C 1
ATOM 784 O O . LYS A 1 94 ? -34.936 -3.583 38.003 1.00 82.56 94 LYS A O 1
ATOM 789 N N . ARG A 1 95 ? -34.605 -3.384 35.789 1.00 75.31 95 ARG A N 1
ATOM 790 C CA . ARG A 1 95 ? -36.031 -3.230 35.447 1.00 75.31 95 ARG A CA 1
ATOM 791 C C . ARG A 1 95 ? -36.843 -4.453 35.864 1.00 75.31 95 ARG A C 1
ATOM 793 O O . ARG A 1 95 ? -37.898 -4.283 36.463 1.00 75.31 95 ARG A O 1
ATOM 800 N N . ALA A 1 96 ? -36.330 -5.661 35.633 1.00 71.38 96 ALA A N 1
ATOM 801 C CA . ALA A 1 96 ? -36.992 -6.892 36.062 1.00 71.38 96 ALA A CA 1
ATOM 802 C C . ALA A 1 96 ? -37.160 -6.963 37.594 1.00 71.38 96 ALA A C 1
ATOM 804 O O . ALA A 1 96 ? -38.240 -7.300 38.078 1.00 71.38 96 ALA A O 1
ATOM 805 N N . VAL A 1 97 ? -36.130 -6.585 38.363 1.00 68.81 97 VAL A N 1
ATOM 806 C CA . VAL A 1 97 ? -36.184 -6.550 39.839 1.00 68.81 97 VAL A CA 1
ATOM 807 C C . VAL A 1 97 ? -37.187 -5.513 40.354 1.00 68.81 97 VAL A C 1
ATOM 809 O O . VAL A 1 97 ? -37.941 -5.806 41.283 1.00 68.81 97 VAL A O 1
ATOM 812 N N . VAL A 1 98 ? -37.230 -4.322 39.747 1.00 65.25 98 VAL A N 1
ATOM 813 C CA . VAL A 1 98 ? -38.204 -3.277 40.103 1.00 65.25 98 VAL A CA 1
ATOM 814 C C . VAL A 1 98 ? -39.630 -3.741 39.796 1.00 65.25 98 VAL A C 1
ATOM 816 O O . VAL A 1 98 ? -40.498 -3.623 40.656 1.00 65.25 98 VAL A O 1
ATOM 819 N N . SER A 1 99 ? -39.879 -4.342 38.629 1.00 60.94 99 SER A N 1
ATOM 820 C CA . SER A 1 99 ? -41.198 -4.893 38.284 1.00 60.94 99 SER A CA 1
ATOM 821 C C . SER A 1 99 ? -41.657 -5.991 39.251 1.00 60.94 99 SER A C 1
A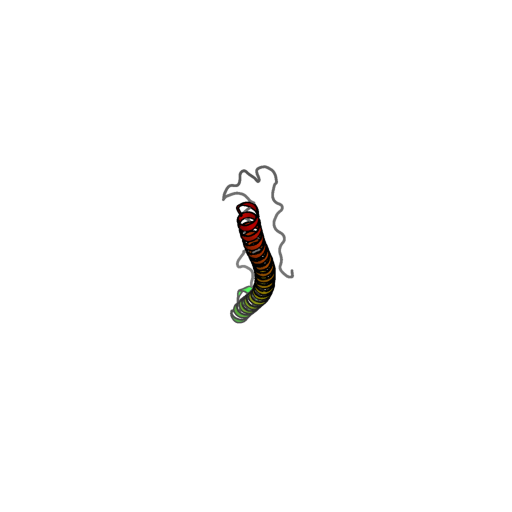TOM 823 O O . SER A 1 99 ? -42.831 -6.028 39.606 1.00 60.94 99 SER A O 1
ATOM 825 N N . LEU A 1 100 ? -40.747 -6.845 39.730 1.00 60.91 100 LEU A N 1
ATOM 826 C CA . LEU A 1 100 ? -41.047 -7.866 40.744 1.00 60.91 100 LEU A CA 1
ATOM 827 C C . LEU A 1 100 ? -41.390 -7.271 42.120 1.00 60.91 100 LEU A C 1
ATOM 829 O O . LEU A 1 100 ? -42.202 -7.850 42.835 1.00 60.91 100 LEU A O 1
ATOM 833 N N . HIS A 1 101 ? -40.794 -6.135 42.495 1.00 54.84 101 HIS A N 1
ATOM 834 C CA . HIS A 1 101 ? -41.116 -5.436 43.746 1.00 54.84 101 HIS A CA 1
ATOM 835 C C . HIS A 1 101 ? -42.438 -4.664 43.685 1.00 54.84 101 HIS A C 1
ATOM 837 O O . HIS A 1 101 ? -43.106 -4.554 44.702 1.00 54.84 101 HIS A O 1
ATOM 843 N N . VAL A 1 102 ? -42.821 -4.134 42.520 1.00 58.88 102 VAL A N 1
ATOM 844 C CA . VAL A 1 102 ? -44.082 -3.384 42.346 1.00 58.88 102 VAL A CA 1
ATOM 845 C C . VAL A 1 102 ? -45.307 -4.311 42.280 1.00 58.88 102 VAL A C 1
ATOM 847 O O . VAL A 1 102 ? -46.423 -3.877 42.541 1.00 58.88 102 VAL A O 1
ATOM 850 N N . LEU A 1 103 ? -45.111 -5.588 41.940 1.00 57.97 103 LEU A N 1
ATOM 851 C CA . LEU A 1 103 ? -46.168 -6.608 41.883 1.00 57.97 103 LEU A CA 1
ATOM 852 C C . LEU A 1 103 ? -46.354 -7.392 43.202 1.00 57.97 103 LEU A C 1
ATOM 854 O O . LEU A 1 103 ? -47.139 -8.341 43.224 1.00 57.97 103 LEU A O 1
ATOM 858 N N . ARG A 1 104 ? -45.632 -7.039 44.273 1.00 47.06 104 ARG A N 1
ATOM 859 C CA . ARG A 1 104 ? -45.715 -7.646 45.613 1.00 47.06 104 ARG A CA 1
ATOM 860 C C . ARG A 1 104 ? -46.359 -6.687 46.604 1.00 47.06 104 ARG A C 1
ATOM 862 O O . ARG A 1 104 ? -47.072 -7.201 47.490 1.00 47.06 104 ARG A O 1
#

Sequence (104 aa):
PQGAIAPILIQRDGLFKLDVDDDIWQDIGLEDDFVGFPLVWLADERVHLGIRSLLELKRCEEEERRLLYERKTLMEWHSEEWRRLETCRVDAGKRAVVSLHVLR

pLDDT: mean 84.0, std 14.14, range [47.06, 98.81]

Foldseek 3Di:
DVLDDDQDDDDPVCPVVDDPPDSVPDCVSVDPVCPDDPDCCVPPVVNVVVVVVVVVVVVVVVVVVVVVVVVVVVVVVVVVVVVVVVVVVVVVVVVVVVVVVVVD